Protein AF-G6AXI7-F1 (afdb_monomer_lite)

Foldseek 3Di:
DLPVFDPPLLSVLLVQLQVQLLVVQLVDPPRHNVLRDDCVLSSLCGCVHVVSDPVCSCVVPVLVSQLVSCPPPPCSVVVSVVSVCSNVVSSVVPDPPPDD

Sequence (100 aa):
MLSEKLDHDTCDKAIRVMNALNEEISKTRGLGSAYQIGPAYFLKLDKEHYNGDFTALWDMHIEILLKEYLRGYSNADAKVEEFKNIYFDSLNGKTIDIVD

Secondary structure (DSSP, 8-state):
-HHHHS-HHHHHHHHHHHHHHHHHHHHSTTT-GGGPPPTTTGGGGSTTTTTT-HHHHIIIIIHHHHHHHTTT-TTHHHHHHHHHHHHHHGGGT-------

Structure (mmCIF, N/CA/C/O backbone):
d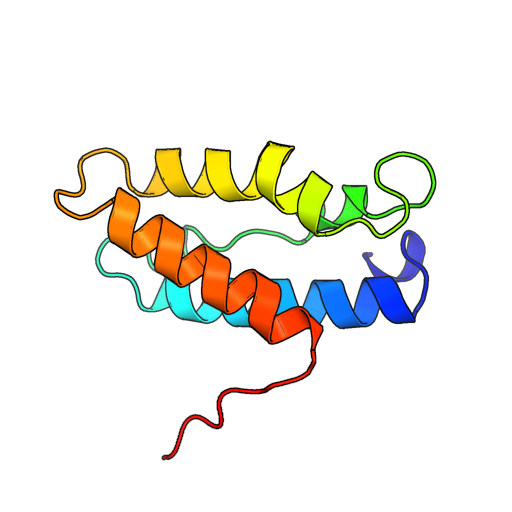ata_AF-G6AXI7-F1
#
_entry.id   AF-G6AXI7-F1
#
loop_
_atom_site.group_PDB
_atom_site.id
_atom_site.type_symbol
_atom_site.label_atom_id
_atom_site.label_alt_id
_atom_site.label_comp_id
_atom_site.label_asym_id
_atom_site.label_entity_id
_atom_site.label_seq_id
_atom_site.pdbx_PDB_ins_code
_atom_site.Cartn_x
_atom_site.Cartn_y
_atom_site.Cartn_z
_atom_site.occupancy
_atom_site.B_iso_or_equiv
_atom_site.auth_seq_id
_atom_site.auth_comp_id
_atom_site.auth_asym_id
_atom_site.auth_atom_id
_atom_site.pdbx_PDB_model_num
ATOM 1 N N . MET A 1 1 ? -4.539 11.972 14.215 1.00 78.94 1 MET A N 1
ATOM 2 C CA . MET A 1 1 ? -3.634 10.806 14.040 1.00 78.94 1 MET A CA 1
ATOM 3 C C . MET A 1 1 ? -4.454 9.588 13.613 1.00 78.94 1 MET A C 1
ATOM 5 O O . MET A 1 1 ? -5.664 9.624 13.789 1.00 78.94 1 MET A O 1
ATOM 9 N N . LEU A 1 2 ? -3.854 8.537 13.031 1.00 84.50 2 LEU A N 1
ATOM 10 C CA . LEU A 1 2 ? -4.605 7.331 12.608 1.00 84.50 2 LEU A CA 1
ATOM 11 C C . LEU A 1 2 ? -5.434 6.740 13.763 1.00 84.50 2 LEU A C 1
ATOM 13 O O . LEU A 1 2 ? -6.621 6.478 13.595 1.00 84.50 2 LEU A O 1
ATOM 17 N N . SER A 1 3 ? -4.832 6.666 14.950 1.00 86.19 3 SER A N 1
ATOM 18 C CA . SER A 1 3 ? -5.438 6.172 16.192 1.00 86.19 3 SER A CA 1
ATOM 19 C C . SER A 1 3 ? -6.638 6.977 16.706 1.00 86.19 3 SER A C 1
ATOM 21 O O . SER A 1 3 ? -7.356 6.499 17.574 1.00 86.19 3 SER A O 1
ATOM 23 N N . GLU A 1 4 ? -6.865 8.193 16.204 1.00 90.06 4 GLU A N 1
ATOM 24 C CA . GLU A 1 4 ? -8.032 9.007 16.576 1.00 90.06 4 GLU A CA 1
ATOM 25 C C . GLU A 1 4 ? -9.243 8.731 15.676 1.00 90.06 4 GLU A C 1
ATOM 27 O O . GLU A 1 4 ? -10.371 9.016 16.066 1.00 90.06 4 GLU A O 1
ATOM 32 N N . LYS A 1 5 ? -9.013 8.222 14.457 1.00 91.12 5 LYS A N 1
ATOM 33 C CA . LYS A 1 5 ? -10.058 8.016 13.440 1.00 91.12 5 LYS A CA 1
ATOM 34 C C . LYS A 1 5 ? -10.422 6.554 13.215 1.00 91.12 5 LYS A C 1
ATOM 36 O O . LYS A 1 5 ? -11.539 6.268 12.794 1.00 91.12 5 LYS A O 1
ATOM 41 N N . LEU A 1 6 ? -9.477 5.651 13.440 1.00 96.25 6 LEU A N 1
ATOM 42 C CA . LEU A 1 6 ? -9.626 4.226 13.172 1.00 96.25 6 LEU A CA 1
ATOM 43 C C . LEU A 1 6 ? -9.781 3.472 14.491 1.00 96.25 6 LEU A C 1
ATOM 45 O O . LEU A 1 6 ? -9.203 3.862 15.506 1.00 96.25 6 LEU A O 1
ATOM 49 N N . ASP A 1 7 ? -10.542 2.377 14.481 1.00 95.75 7 ASP A N 1
ATOM 50 C CA . ASP A 1 7 ? -10.499 1.436 15.597 1.00 95.75 7 ASP A CA 1
ATOM 51 C C . ASP A 1 7 ? -9.107 0.788 15.699 1.00 95.75 7 ASP A C 1
ATOM 53 O O . ASP A 1 7 ? -8.307 0.833 14.761 1.00 95.75 7 ASP A O 1
ATOM 57 N N . HIS A 1 8 ? -8.815 0.194 16.854 1.00 94.44 8 HIS A N 1
ATOM 58 C CA . HIS A 1 8 ? -7.491 -0.341 17.160 1.00 94.44 8 HIS A CA 1
ATOM 59 C C . HIS A 1 8 ? -6.996 -1.365 16.123 1.00 94.44 8 HIS A C 1
ATOM 61 O O . HIS A 1 8 ? -5.851 -1.282 15.688 1.00 94.44 8 HIS A O 1
ATOM 67 N N . ASP A 1 9 ? -7.842 -2.308 15.695 1.00 94.44 9 ASP A N 1
ATOM 68 C CA . ASP A 1 9 ? -7.441 -3.361 14.751 1.00 94.44 9 ASP A CA 1
ATOM 69 C C . ASP A 1 9 ? -7.159 -2.780 13.358 1.00 94.44 9 ASP A C 1
ATOM 71 O O . ASP A 1 9 ? -6.108 -3.043 12.763 1.00 94.44 9 ASP A O 1
ATOM 75 N N . THR A 1 10 ? -8.050 -1.914 12.871 1.00 96.75 10 THR A N 1
ATOM 76 C CA . THR A 1 10 ? -7.863 -1.214 11.594 1.00 96.75 10 THR A CA 1
ATOM 77 C C . THR A 1 10 ? -6.622 -0.318 11.621 1.00 96.75 10 THR A C 1
ATOM 79 O O . THR A 1 10 ? -5.866 -0.283 10.648 1.00 96.75 10 THR A O 1
ATOM 82 N N . CYS A 1 11 ? -6.366 0.376 12.735 1.00 96.81 11 CYS A N 1
ATOM 83 C CA . CYS A 1 11 ? -5.188 1.223 12.908 1.00 96.81 11 CYS A CA 1
ATOM 84 C C . CYS A 1 11 ? -3.886 0.410 12.836 1.00 96.81 11 CYS A C 1
ATOM 86 O O . CYS A 1 11 ? -2.975 0.778 12.091 1.00 96.81 11 CYS A O 1
ATOM 88 N N . ASP A 1 12 ? -3.804 -0.715 13.548 1.00 96.19 12 ASP A N 1
ATOM 89 C CA . ASP A 1 12 ? -2.612 -1.572 13.552 1.00 96.19 12 ASP A CA 1
ATOM 90 C C . ASP A 1 12 ? -2.337 -2.186 12.175 1.00 96.19 12 ASP A C 1
ATOM 92 O O . ASP A 1 12 ? -1.188 -2.268 11.727 1.00 96.19 12 ASP A O 1
ATOM 96 N N . LYS A 1 13 ? -3.390 -2.620 11.474 1.00 97.19 13 LYS A N 1
ATOM 97 C CA . LYS A 1 13 ? -3.284 -3.098 10.088 1.00 97.19 13 LYS A CA 1
ATOM 98 C C . LYS A 1 13 ? -2.816 -1.984 9.156 1.00 97.19 13 LYS A C 1
ATOM 100 O O . LYS A 1 13 ? -1.886 -2.204 8.386 1.00 97.19 13 LYS A O 1
ATOM 105 N N . ALA A 1 14 ? -3.382 -0.783 9.271 1.00 97.69 14 ALA A N 1
ATOM 106 C CA . ALA A 1 14 ? -3.007 0.359 8.442 1.00 97.69 14 ALA A CA 1
ATOM 107 C C . ALA A 1 14 ? -1.529 0.729 8.609 1.00 97.69 14 ALA A C 1
ATOM 109 O O . ALA A 1 14 ? -0.841 0.943 7.614 1.00 97.69 14 ALA A O 1
ATOM 110 N N . ILE A 1 15 ? -1.021 0.746 9.846 1.00 97.06 15 ILE A N 1
ATOM 111 C CA . ILE A 1 15 ? 0.393 1.025 10.123 1.00 97.06 15 ILE A CA 1
ATOM 112 C C . ILE A 1 15 ? 1.294 -0.051 9.504 1.00 97.06 15 ILE A C 1
ATOM 114 O O . ILE A 1 15 ? 2.259 0.292 8.822 1.00 97.06 15 ILE A O 1
ATOM 118 N N . ARG A 1 16 ? 0.976 -1.341 9.691 1.00 97.38 16 ARG A N 1
ATOM 119 C CA . ARG A 1 16 ? 1.756 -2.445 9.101 1.00 97.38 16 ARG A CA 1
ATOM 120 C C . ARG A 1 16 ? 1.803 -2.370 7.580 1.00 97.38 16 ARG A C 1
ATOM 122 O O . ARG A 1 16 ? 2.889 -2.377 7.010 1.00 97.38 16 ARG A O 1
ATOM 129 N N . VAL A 1 17 ? 0.641 -2.250 6.944 1.00 98.12 17 VAL A N 1
ATOM 130 C CA . VAL A 1 17 ? 0.511 -2.174 5.485 1.00 98.12 17 VAL A CA 1
ATOM 131 C C . VAL A 1 17 ? 1.256 -0.962 4.928 1.00 98.12 17 VAL A C 1
ATOM 133 O O . VAL A 1 17 ? 2.017 -1.094 3.973 1.00 98.12 17 VAL A O 1
ATOM 136 N N . MET A 1 18 ? 1.081 0.215 5.540 1.00 98.00 18 MET A N 1
ATOM 137 C CA . MET A 1 18 ? 1.766 1.438 5.120 1.00 98.00 18 MET A CA 1
ATOM 138 C C . MET A 1 18 ? 3.286 1.286 5.207 1.00 98.00 18 MET A C 1
ATOM 140 O O . MET A 1 18 ? 3.985 1.669 4.273 1.00 98.00 18 MET A O 1
ATOM 144 N N . ASN A 1 19 ? 3.800 0.721 6.302 1.00 97.81 19 ASN A N 1
ATOM 145 C CA . ASN A 1 19 ? 5.237 0.544 6.493 1.00 97.81 19 ASN A CA 1
ATOM 146 C C . ASN A 1 19 ? 5.828 -0.449 5.485 1.00 97.81 19 ASN A C 1
ATOM 148 O O . ASN A 1 19 ? 6.813 -0.112 4.835 1.00 97.81 19 ASN A O 1
ATOM 152 N N . ALA A 1 20 ? 5.204 -1.618 5.310 1.00 98.19 20 ALA A N 1
ATOM 153 C CA . ALA A 1 20 ? 5.668 -2.635 4.366 1.00 98.19 20 ALA A CA 1
ATOM 154 C C . ALA A 1 20 ? 5.679 -2.112 2.921 1.00 98.19 20 ALA A C 1
ATOM 156 O O . ALA A 1 20 ? 6.659 -2.268 2.195 1.00 98.19 20 ALA A O 1
ATOM 157 N N . LEU A 1 21 ? 4.614 -1.414 2.517 1.00 98.06 21 LEU A N 1
ATOM 158 C CA . LEU A 1 21 ? 4.530 -0.836 1.180 1.00 98.06 21 LEU A CA 1
ATOM 159 C C . LEU A 1 21 ? 5.565 0.286 0.975 1.00 98.06 21 LEU A C 1
ATOM 161 O O . LEU A 1 21 ? 6.232 0.335 -0.058 1.00 98.06 21 LEU A O 1
ATOM 165 N N . ASN A 1 22 ? 5.746 1.166 1.965 1.00 98.44 22 ASN A N 1
ATOM 166 C CA . ASN A 1 22 ? 6.729 2.251 1.898 1.00 98.44 22 ASN A CA 1
ATOM 167 C C . ASN A 1 22 ? 8.176 1.761 1.908 1.00 98.44 22 ASN A C 1
ATOM 169 O O . ASN A 1 22 ? 9.044 2.425 1.334 1.00 98.44 22 ASN A O 1
ATOM 173 N N . GLU A 1 23 ? 8.446 0.626 2.546 1.00 98.06 23 GLU A N 1
ATOM 174 C CA . GLU A 1 23 ? 9.746 -0.027 2.482 1.00 98.06 23 GLU A CA 1
ATOM 175 C C . GLU A 1 23 ? 10.075 -0.447 1.043 1.00 98.06 23 GLU A C 1
ATOM 177 O O . GLU A 1 23 ? 11.136 -0.078 0.532 1.00 98.06 23 GLU A O 1
ATOM 182 N N . GLU A 1 24 ? 9.150 -1.119 0.351 1.00 97.81 24 GLU A N 1
ATOM 183 C CA . GLU A 1 24 ? 9.376 -1.552 -1.034 1.00 97.81 24 GLU A CA 1
ATOM 184 C C . GLU A 1 24 ? 9.435 -0.372 -2.018 1.00 97.81 24 GLU A C 1
ATOM 186 O O . GLU A 1 24 ? 10.310 -0.312 -2.886 1.00 97.81 24 GLU A O 1
ATOM 191 N N . ILE A 1 25 ? 8.581 0.645 -1.843 1.00 97.94 25 ILE A N 1
ATOM 192 C CA . ILE A 1 25 ? 8.654 1.889 -2.631 1.00 97.94 25 ILE A CA 1
ATOM 193 C C . ILE A 1 25 ? 10.032 2.550 -2.479 1.00 97.94 25 ILE A C 1
ATOM 195 O O . ILE A 1 25 ? 10.613 3.021 -3.459 1.00 97.94 25 ILE A O 1
ATOM 199 N N . SER A 1 26 ? 10.588 2.555 -1.264 1.00 97.56 26 SER A N 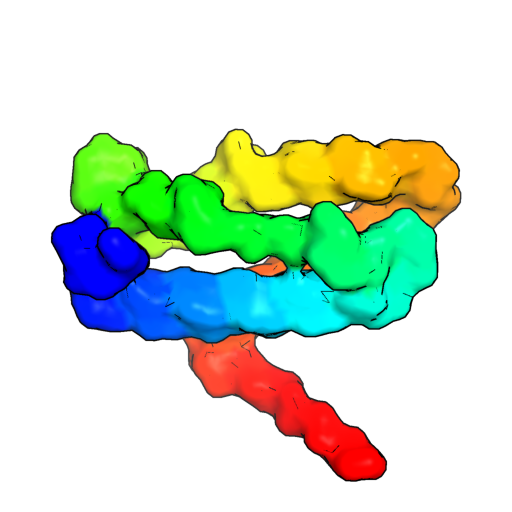1
ATOM 200 C CA . SER A 1 26 ? 11.897 3.163 -1.000 1.00 97.56 26 SER A CA 1
ATOM 201 C C . SER A 1 26 ? 13.047 2.397 -1.663 1.00 97.56 26 SER A C 1
ATOM 203 O O . SER A 1 26 ? 14.043 3.015 -2.043 1.00 97.56 26 SER A O 1
ATOM 205 N N . LYS A 1 27 ? 12.910 1.074 -1.829 1.00 96.56 27 LYS A N 1
ATOM 206 C CA . LYS A 1 27 ? 13.877 0.204 -2.524 1.00 96.56 27 LYS A CA 1
ATOM 207 C C . LYS A 1 27 ? 13.712 0.229 -4.048 1.00 96.56 27 LYS A C 1
ATOM 209 O O . LYS A 1 27 ? 14.659 -0.071 -4.778 1.00 96.56 27 LYS A O 1
ATOM 214 N N . THR A 1 28 ? 12.542 0.629 -4.545 1.00 95.75 28 THR A N 1
ATOM 215 C CA . THR A 1 28 ? 12.253 0.700 -5.980 1.00 95.75 28 THR A CA 1
ATOM 216 C C . THR A 1 28 ? 13.083 1.793 -6.656 1.00 95.75 28 THR A C 1
ATOM 218 O O . THR A 1 28 ? 12.925 2.993 -6.403 1.00 95.75 28 THR A O 1
ATOM 221 N N . ARG A 1 29 ? 13.972 1.381 -7.570 1.00 94.00 29 ARG A N 1
ATOM 222 C CA . ARG A 1 29 ? 14.833 2.289 -8.343 1.00 94.00 29 ARG A CA 1
ATOM 223 C C . ARG A 1 29 ? 13.991 3.328 -9.084 1.00 94.00 29 ARG A C 1
ATOM 225 O O . ARG A 1 29 ? 13.259 2.965 -9.991 1.00 94.00 29 ARG A O 1
ATOM 232 N N . GLY A 1 30 ? 14.206 4.606 -8.767 1.00 93.38 30 GLY A N 1
ATOM 233 C CA . GLY A 1 30 ? 13.556 5.748 -9.420 1.00 93.38 30 GLY A CA 1
ATOM 234 C C . GLY A 1 30 ? 12.385 6.353 -8.638 1.00 93.38 30 GLY A C 1
ATOM 235 O O . GLY A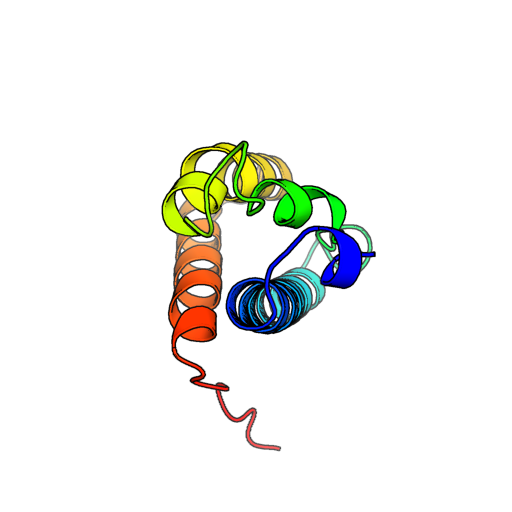 1 30 ? 11.991 7.469 -8.961 1.00 93.38 30 GLY A O 1
ATOM 236 N N . LEU A 1 31 ? 11.888 5.677 -7.595 1.00 94.50 31 LEU A N 1
ATOM 237 C CA . LEU A 1 31 ? 10.952 6.247 -6.624 1.00 94.50 31 LEU A CA 1
ATOM 238 C C . LEU A 1 31 ? 11.725 6.742 -5.391 1.00 94.50 31 LEU A C 1
ATOM 240 O O . LEU A 1 31 ? 11.982 7.938 -5.247 1.00 94.50 31 LEU A O 1
ATOM 244 N N . GLY A 1 32 ? 12.188 5.826 -4.536 1.00 94.25 32 GLY A N 1
ATOM 245 C CA . GLY A 1 32 ? 12.862 6.183 -3.287 1.00 94.25 32 GLY A CA 1
ATOM 246 C C . GLY A 1 32 ? 11.916 6.817 -2.256 1.00 94.25 32 GLY A C 1
ATOM 247 O O . GLY A 1 32 ? 10.696 6.835 -2.420 1.00 94.25 32 GLY A O 1
ATOM 248 N N . SER A 1 33 ? 12.476 7.366 -1.174 1.00 93.62 33 SER A N 1
ATOM 249 C CA . SER A 1 33 ? 11.696 7.853 -0.021 1.00 93.62 33 SER A CA 1
ATOM 250 C C . SER A 1 33 ? 10.740 9.013 -0.331 1.00 93.62 33 SER A C 1
ATOM 252 O O . SER A 1 33 ? 9.754 9.200 0.376 1.00 93.62 33 SER A O 1
ATOM 254 N N . ALA A 1 34 ? 10.981 9.772 -1.403 1.00 95.19 34 ALA A N 1
ATOM 255 C CA . ALA A 1 34 ? 10.127 10.892 -1.807 1.00 95.19 34 ALA A CA 1
ATOM 256 C C . ALA A 1 34 ? 8.716 10.464 -2.259 1.00 95.19 34 ALA A C 1
ATOM 258 O O . ALA A 1 34 ? 7.817 11.300 -2.304 1.00 95.19 34 ALA A O 1
ATOM 259 N N . TYR A 1 35 ? 8.521 9.180 -2.577 1.00 97.38 35 TYR A N 1
ATOM 260 C CA . TYR A 1 35 ? 7.251 8.616 -3.046 1.00 97.38 35 TYR A CA 1
ATOM 261 C C . TYR A 1 35 ? 6.538 7.779 -1.978 1.00 97.38 35 TYR A C 1
ATOM 263 O O . TYR A 1 35 ? 5.581 7.072 -2.283 1.00 97.38 35 TYR A O 1
ATOM 271 N N . GLN A 1 36 ? 6.985 7.837 -0.721 1.00 97.88 36 GLN A N 1
ATOM 272 C CA . GLN A 1 36 ? 6.290 7.153 0.365 1.00 97.88 36 GLN A CA 1
ATOM 273 C C . GLN A 1 36 ? 4.845 7.653 0.499 1.00 97.88 36 GLN A C 1
ATOM 275 O O . GLN A 1 36 ? 4.552 8.851 0.496 1.00 97.88 36 GLN A O 1
ATOM 280 N N . ILE A 1 37 ? 3.932 6.704 0.651 1.00 97.38 37 ILE A N 1
ATOM 281 C CA . ILE A 1 37 ? 2.511 6.933 0.851 1.00 97.38 37 ILE A CA 1
ATOM 282 C C . ILE A 1 37 ? 2.296 7.356 2.301 1.00 97.38 37 ILE A C 1
ATOM 284 O O . ILE A 1 37 ? 2.605 6.628 3.246 1.00 97.38 37 ILE A O 1
ATOM 288 N N . GLY A 1 38 ? 1.748 8.556 2.472 1.00 95.94 38 GLY A N 1
ATOM 289 C CA . GLY A 1 38 ? 1.449 9.103 3.788 1.00 95.94 38 GLY A CA 1
ATOM 290 C C . GLY A 1 38 ? 0.192 8.500 4.434 1.00 95.94 38 GLY A C 1
ATOM 291 O O . GLY A 1 38 ? -0.713 8.019 3.741 1.00 95.94 38 GLY A O 1
ATOM 292 N N . PRO A 1 39 ? 0.049 8.641 5.764 1.00 96.00 39 PRO A N 1
ATOM 293 C CA . PRO A 1 39 ? -1.075 8.086 6.525 1.00 96.00 39 PRO A CA 1
ATOM 294 C C . PRO A 1 39 ? -2.441 8.668 6.130 1.00 96.00 39 PRO A C 1
ATOM 296 O O . PRO A 1 39 ? -3.474 8.073 6.421 1.00 96.00 39 PRO A O 1
ATOM 299 N N . ALA A 1 40 ? -2.476 9.813 5.442 1.00 96.06 40 ALA A N 1
ATOM 300 C CA . ALA A 1 40 ? -3.714 10.448 4.992 1.00 96.06 40 ALA A CA 1
ATOM 301 C C . ALA A 1 40 ? -4.551 9.564 4.045 1.00 96.06 40 ALA A C 1
ATOM 303 O O . ALA A 1 40 ? -5.777 9.679 4.034 1.00 96.06 40 ALA A O 1
ATOM 304 N N . TYR A 1 41 ? -3.922 8.662 3.281 1.00 96.62 41 TYR A N 1
ATOM 305 C CA . TYR A 1 41 ? -4.650 7.693 2.456 1.00 96.62 41 TYR A CA 1
ATOM 306 C C . TYR A 1 41 ? -5.434 6.694 3.313 1.00 96.62 41 TYR A C 1
ATOM 308 O O . TYR A 1 41 ? -6.600 6.428 3.028 1.00 96.62 41 TYR A O 1
ATOM 316 N N . PHE A 1 42 ? -4.829 6.227 4.405 1.00 97.94 42 PHE A N 1
ATOM 317 C CA . PHE A 1 42 ? -5.389 5.217 5.301 1.00 97.94 42 PHE A CA 1
ATOM 318 C C . PHE A 1 42 ? -6.480 5.759 6.233 1.00 97.94 42 PHE A C 1
ATOM 320 O O . PHE A 1 42 ? -7.272 4.980 6.749 1.00 97.94 42 PHE A O 1
ATOM 327 N N . LEU A 1 43 ? -6.599 7.084 6.407 1.00 97.19 43 LEU A N 1
ATOM 328 C CA . LEU A 1 43 ? -7.702 7.675 7.183 1.00 97.19 43 LEU A CA 1
ATOM 329 C C . LEU A 1 43 ? -9.085 7.351 6.598 1.00 97.19 43 LEU A C 1
ATOM 331 O O . LEU A 1 43 ? -10.059 7.382 7.337 1.00 97.19 43 LEU A O 1
ATOM 335 N N . LYS A 1 44 ? -9.173 7.000 5.307 1.00 96.25 44 LYS A N 1
ATOM 336 C CA . LYS A 1 44 ? -10.425 6.573 4.661 1.00 96.25 44 LYS A CA 1
ATOM 337 C C . LYS A 1 44 ? -10.905 5.187 5.103 1.00 96.25 44 LYS A C 1
ATOM 339 O O . LYS A 1 44 ? -11.990 4.775 4.723 1.00 96.25 44 LYS A O 1
ATOM 344 N N . LEU A 1 45 ? -10.122 4.456 5.894 1.00 98.06 45 LEU A N 1
ATOM 345 C CA . LEU A 1 45 ? -10.571 3.202 6.504 1.00 98.06 45 LEU A CA 1
ATOM 346 C C . LEU A 1 45 ? -11.534 3.427 7.677 1.00 98.06 45 LEU A C 1
ATOM 348 O O . LEU A 1 45 ? -11.981 2.455 8.281 1.00 98.06 45 LEU A O 1
ATOM 352 N N . ASP A 1 46 ? -11.849 4.681 8.015 1.00 96.62 46 ASP A N 1
ATOM 353 C CA . ASP A 1 46 ? -12.838 4.987 9.041 1.00 96.62 46 ASP A CA 1
ATOM 354 C C . ASP A 1 46 ? -14.224 4.405 8.704 1.00 96.62 46 ASP A C 1
ATOM 356 O O . ASP A 1 46 ? -14.513 3.990 7.577 1.00 96.62 46 ASP A O 1
ATOM 360 N N . LYS A 1 47 ? -15.099 4.372 9.713 1.00 93.31 47 LYS A N 1
ATOM 361 C CA . LYS A 1 47 ? -16.439 3.777 9.611 1.00 93.31 47 LYS A CA 1
ATOM 362 C C . LYS A 1 47 ? -17.356 4.453 8.592 1.00 93.31 47 LYS A C 1
ATOM 364 O O . LYS A 1 47 ? -18.311 3.822 8.154 1.00 93.31 47 LYS A O 1
ATOM 369 N N . GLU A 1 48 ? -17.106 5.714 8.253 1.00 95.00 48 GLU A N 1
ATOM 370 C CA . GLU A 1 48 ? -17.975 6.502 7.374 1.00 95.00 48 GLU A CA 1
ATOM 371 C C . GLU A 1 48 ? -17.633 6.308 5.892 1.00 95.00 48 GLU A C 1
ATOM 373 O O . GLU A 1 48 ? -18.496 6.513 5.041 1.00 95.00 48 GLU A O 1
ATOM 378 N N . HIS A 1 49 ? -16.401 5.895 5.583 1.00 95.19 49 HIS A N 1
ATOM 379 C CA . HIS A 1 49 ? -15.920 5.746 4.210 1.00 95.19 49 HIS A CA 1
ATOM 380 C C . HIS A 1 49 ? -15.817 4.277 3.784 1.00 95.19 49 HIS A C 1
ATOM 382 O O . HIS A 1 49 ? -16.619 3.822 2.970 1.00 95.19 49 HIS A O 1
ATOM 388 N N . TYR A 1 50 ? -14.841 3.532 4.315 1.00 97.44 50 TYR A N 1
ATOM 389 C CA . TYR A 1 50 ? -14.607 2.133 3.928 1.00 97.44 50 TYR A CA 1
ATOM 390 C C . TYR A 1 50 ? -14.847 1.129 5.050 1.00 97.44 50 TYR A C 1
ATOM 392 O O . TYR A 1 50 ? -14.835 -0.068 4.792 1.00 97.44 50 TYR A O 1
ATOM 400 N N . ASN A 1 51 ? -15.093 1.578 6.282 1.00 96.56 51 ASN A N 1
ATOM 401 C CA . ASN A 1 51 ? -15.390 0.717 7.426 1.00 96.56 51 ASN A CA 1
ATOM 402 C C . ASN A 1 51 ? -14.388 -0.445 7.576 1.00 96.56 51 ASN A C 1
ATOM 404 O O . ASN A 1 51 ? -14.768 -1.609 7.701 1.00 96.56 51 ASN A O 1
ATOM 408 N N . GLY A 1 52 ? -13.096 -0.112 7.514 1.00 96.81 52 GLY A N 1
ATOM 409 C CA . GLY A 1 52 ? -12.000 -1.077 7.590 1.00 96.81 52 GLY A CA 1
ATOM 410 C C . GLY A 1 52 ? -11.768 -1.915 6.325 1.00 96.81 52 GLY A C 1
ATOM 411 O O . GLY A 1 52 ? -10.967 -2.845 6.373 1.00 96.81 52 GLY A O 1
ATOM 412 N N . ASP A 1 53 ? -12.418 -1.619 5.195 1.00 98.12 53 ASP A N 1
ATOM 413 C CA . ASP A 1 53 ? -12.210 -2.347 3.938 1.00 98.12 53 ASP A CA 1
ATOM 414 C C . ASP A 1 53 ? -10.927 -1.900 3.214 1.00 98.12 53 ASP A C 1
ATOM 416 O O . ASP A 1 53 ? -10.876 -0.899 2.492 1.00 98.12 53 ASP A O 1
ATOM 420 N N . PHE A 1 54 ? -9.867 -2.686 3.402 1.00 98.25 54 PHE A N 1
ATOM 421 C CA . PHE A 1 54 ? -8.582 -2.498 2.728 1.00 98.25 54 PHE A CA 1
ATOM 422 C C . PHE A 1 54 ? -8.634 -2.817 1.228 1.00 98.25 54 PHE A C 1
ATOM 424 O O . PHE A 1 54 ? -7.841 -2.266 0.468 1.00 98.25 54 PHE A O 1
ATOM 431 N N . THR A 1 55 ? -9.573 -3.648 0.773 1.00 98.44 55 THR A N 1
ATOM 432 C CA . THR A 1 55 ? -9.742 -3.923 -0.662 1.00 98.44 55 THR A CA 1
ATOM 433 C C . THR A 1 55 ? -10.278 -2.682 -1.361 1.00 98.44 55 THR A C 1
ATOM 435 O O . THR A 1 55 ? -9.698 -2.232 -2.347 1.00 98.44 55 THR A O 1
ATOM 438 N N . ALA A 1 56 ? -11.304 -2.050 -0.784 1.00 98.38 56 ALA A N 1
ATOM 439 C CA . ALA A 1 56 ? -11.843 -0.794 -1.299 1.00 98.38 56 ALA A CA 1
ATOM 440 C C . ALA A 1 56 ? -10.791 0.329 -1.304 1.00 98.38 56 ALA A C 1
ATOM 442 O O . ALA A 1 56 ? -10.684 1.072 -2.282 1.00 98.38 56 ALA A O 1
ATOM 443 N N . LEU A 1 57 ? -9.971 0.439 -0.250 1.00 98.56 57 LEU A N 1
ATOM 444 C CA . LEU A 1 57 ? -8.863 1.398 -0.219 1.00 98.56 57 LEU A CA 1
ATOM 445 C C . LEU A 1 57 ? -7.832 1.125 -1.331 1.00 98.56 57 LEU A C 1
ATOM 447 O O . LEU A 1 57 ? -7.351 2.073 -1.962 1.00 98.56 57 LEU A O 1
ATOM 451 N N . TRP A 1 58 ? -7.484 -0.142 -1.568 1.00 98.69 58 TRP A N 1
ATOM 452 C CA . TRP A 1 58 ? -6.561 -0.528 -2.632 1.00 98.69 58 TRP A CA 1
ATOM 453 C C . TRP A 1 58 ? -7.101 -0.138 -4.013 1.00 98.69 58 TRP A C 1
ATOM 455 O O . TRP A 1 58 ? -6.474 0.675 -4.700 1.00 98.69 58 TRP A O 1
ATOM 465 N N . ASP A 1 59 ? -8.281 -0.649 -4.369 1.00 98.38 59 ASP A N 1
ATOM 466 C CA . ASP A 1 59 ? -8.875 -0.514 -5.704 1.00 98.38 59 ASP A CA 1
ATOM 467 C C . ASP A 1 59 ? -9.150 0.955 -6.068 1.00 98.38 59 ASP A C 1
ATOM 469 O O . ASP A 1 59 ? -8.947 1.380 -7.207 1.00 98.38 59 ASP A O 1
ATOM 473 N N . MET A 1 60 ? -9.591 1.756 -5.092 1.00 98.19 60 MET A N 1
ATOM 474 C CA . MET A 1 60 ? -10.042 3.131 -5.332 1.00 98.19 60 MET A CA 1
ATOM 475 C C . MET A 1 60 ? -8.934 4.179 -5.209 1.00 98.19 60 MET A C 1
ATOM 477 O O . MET A 1 60 ? -9.114 5.311 -5.668 1.00 98.19 60 MET A O 1
ATOM 481 N N . HIS A 1 61 ? -7.808 3.854 -4.565 1.00 97.94 61 HIS A N 1
ATOM 482 C CA . HIS A 1 61 ? -6.773 4.845 -4.267 1.00 97.94 61 HIS A CA 1
ATOM 483 C C . HIS A 1 61 ? -5.348 4.340 -4.447 1.00 97.94 61 HIS A C 1
ATOM 485 O O . HIS A 1 61 ? -4.592 4.953 -5.203 1.00 97.94 61 HIS A O 1
ATOM 491 N N . ILE A 1 62 ? -4.955 3.283 -3.736 1.00 98.50 62 ILE A N 1
ATOM 492 C CA . ILE A 1 62 ? -3.540 2.893 -3.670 1.00 98.50 62 ILE A CA 1
ATOM 493 C C . ILE A 1 62 ? -3.054 2.386 -5.029 1.00 98.50 62 ILE A C 1
ATOM 495 O O . ILE A 1 62 ? -2.005 2.826 -5.495 1.00 98.50 62 ILE A O 1
ATOM 499 N N . GLU A 1 63 ? -3.836 1.548 -5.712 1.00 98.50 63 GLU A N 1
ATOM 500 C CA . GLU A 1 63 ? -3.453 1.018 -7.024 1.00 98.50 63 GLU A CA 1
ATOM 501 C C . GLU A 1 63 ? -3.305 2.131 -8.068 1.00 98.50 63 GLU A C 1
ATOM 503 O O . GLU A 1 63 ? -2.334 2.162 -8.826 1.00 98.50 63 GLU 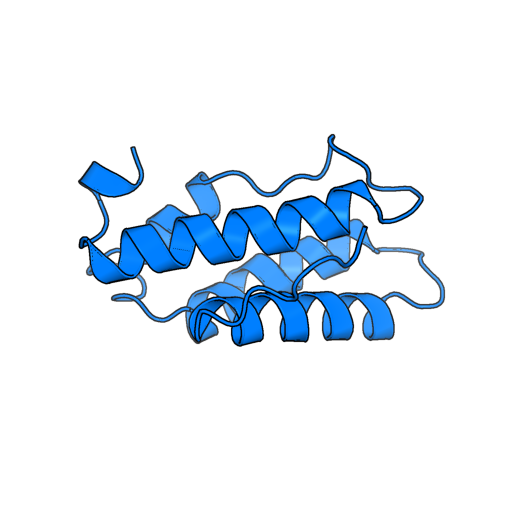A O 1
ATOM 508 N N . ILE A 1 64 ? -4.250 3.076 -8.083 1.00 98.19 64 ILE A N 1
ATOM 509 C CA . ILE A 1 64 ? -4.249 4.201 -9.026 1.00 98.19 64 ILE A CA 1
ATOM 510 C C . ILE A 1 64 ? -3.010 5.074 -8.801 1.00 98.19 64 ILE A C 1
ATOM 512 O O . ILE A 1 64 ?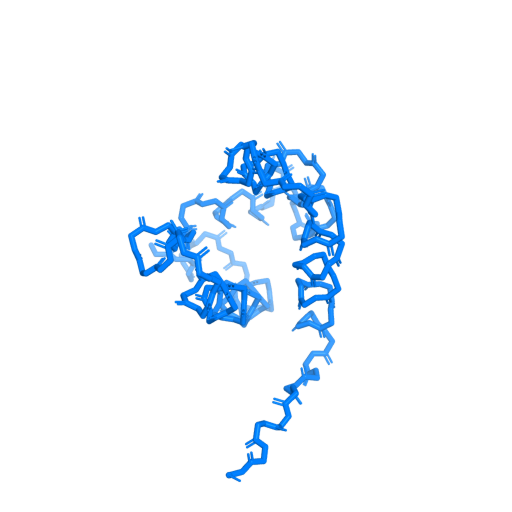 -2.325 5.430 -9.758 1.00 98.19 64 ILE A O 1
ATOM 516 N N . LEU A 1 65 ? -2.682 5.374 -7.541 1.00 98.31 65 LEU A N 1
ATOM 517 C CA . LEU A 1 65 ? -1.496 6.155 -7.195 1.00 98.31 65 LEU A CA 1
ATOM 518 C C . LEU A 1 65 ? -0.205 5.469 -7.661 1.00 98.31 65 LEU A C 1
ATOM 520 O O . LEU A 1 65 ? 0.650 6.109 -8.271 1.00 98.31 65 LEU A O 1
ATOM 524 N N . LEU A 1 66 ? -0.074 4.166 -7.402 1.00 98.31 66 LEU A N 1
ATOM 525 C CA . LEU A 1 66 ? 1.111 3.393 -7.777 1.00 98.31 66 LEU A CA 1
ATOM 526 C C . LEU A 1 66 ? 1.269 3.271 -9.297 1.00 98.31 66 LEU A C 1
ATOM 528 O O . LEU A 1 66 ? 2.388 3.360 -9.802 1.00 98.31 66 LEU A O 1
ATOM 532 N N . LYS A 1 67 ? 0.163 3.137 -10.038 1.00 97.94 67 LYS A N 1
ATOM 533 C CA . LYS A 1 67 ? 0.171 3.177 -11.509 1.00 97.94 67 LYS A CA 1
ATOM 534 C C . LYS A 1 67 ? 0.707 4.506 -12.041 1.00 97.94 67 LYS A C 1
ATOM 536 O O . LYS A 1 67 ? 1.488 4.502 -12.991 1.00 97.94 67 LYS A O 1
ATOM 541 N N . GLU A 1 68 ? 0.360 5.627 -11.407 1.00 97.94 68 GLU A N 1
ATOM 542 C CA . GLU A 1 68 ? 0.916 6.932 -11.782 1.00 97.94 68 GLU A CA 1
ATOM 543 C C . GLU A 1 68 ? 2.396 7.072 -11.398 1.00 97.94 68 GLU A C 1
ATOM 545 O O . GLU A 1 68 ? 3.177 7.605 -12.185 1.00 97.94 68 GLU A O 1
ATOM 550 N N . TYR A 1 69 ? 2.822 6.550 -10.242 1.00 97.38 69 TYR A N 1
ATOM 551 C CA . TYR A 1 69 ? 4.240 6.541 -9.849 1.00 97.38 69 TYR A CA 1
ATOM 552 C C . TYR A 1 69 ? 5.112 5.752 -10.829 1.00 97.38 69 TYR A C 1
ATOM 554 O O . TYR A 1 69 ? 6.222 6.168 -11.159 1.00 97.38 69 TYR A O 1
ATOM 562 N N . LEU A 1 70 ? 4.598 4.627 -11.321 1.00 97.50 70 LEU A N 1
ATOM 563 C CA . LEU A 1 70 ? 5.295 3.729 -12.241 1.00 97.50 70 LEU A CA 1
ATOM 564 C C . LEU A 1 70 ? 5.082 4.093 -13.715 1.00 97.50 70 LEU A C 1
ATOM 566 O O . LEU A 1 70 ? 5.469 3.337 -14.611 1.00 97.50 70 LEU A O 1
ATOM 570 N N . ARG A 1 71 ? 4.480 5.248 -14.007 1.00 96.44 71 ARG A N 1
ATOM 571 C CA . ARG A 1 71 ? 4.235 5.676 -15.381 1.00 96.44 71 ARG A CA 1
ATOM 572 C C . ARG A 1 71 ? 5.550 5.755 -16.162 1.00 96.44 71 ARG A C 1
ATOM 574 O O . ARG A 1 71 ? 6.481 6.460 -15.787 1.00 96.44 71 ARG A O 1
ATOM 581 N N . GLY A 1 72 ? 5.613 5.037 -17.283 1.00 94.62 72 GLY A N 1
ATOM 582 C CA . GLY A 1 72 ? 6.808 4.960 -18.131 1.00 94.62 72 GLY A CA 1
ATOM 583 C C . GLY A 1 72 ? 7.799 3.854 -17.754 1.00 94.62 72 GLY A C 1
ATOM 584 O O . GLY A 1 72 ? 8.781 3.668 -18.472 1.00 94.62 72 GLY A O 1
ATOM 585 N N . TYR A 1 73 ? 7.544 3.084 -16.691 1.00 96.75 73 TYR A N 1
ATOM 586 C CA . TYR A 1 73 ? 8.297 1.863 -16.411 1.00 96.75 73 TYR A CA 1
ATOM 587 C C . TYR A 1 73 ? 7.878 0.771 -17.395 1.00 96.75 73 TYR A C 1
ATOM 589 O O . TYR A 1 73 ? 6.691 0.527 -17.607 1.00 96.75 73 TYR A O 1
ATOM 597 N N . SER A 1 74 ? 8.852 0.066 -17.971 1.00 95.31 74 SER A N 1
ATOM 598 C CA . SER A 1 74 ? 8.588 -1.052 -18.888 1.00 95.31 74 SER A CA 1
ATOM 599 C C . SER A 1 74 ? 7.945 -2.261 -18.201 1.00 95.31 74 SER A C 1
ATOM 601 O O . SER A 1 74 ? 7.326 -3.082 -18.867 1.00 95.31 74 SER A O 1
ATOM 603 N N . ASN A 1 75 ? 8.082 -2.370 -16.878 1.00 94.81 75 ASN A N 1
ATOM 604 C CA . ASN A 1 75 ? 7.545 -3.443 -16.044 1.00 94.81 75 ASN A CA 1
ATOM 605 C C . ASN A 1 75 ? 6.508 -2.941 -15.021 1.00 94.81 75 ASN A C 1
ATOM 607 O O . ASN A 1 75 ? 6.361 -3.556 -13.963 1.00 94.81 75 ASN A O 1
ATOM 611 N N . ALA A 1 76 ? 5.820 -1.831 -15.315 1.00 96.25 76 ALA A N 1
ATOM 612 C CA . ALA A 1 76 ? 4.886 -1.185 -14.391 1.00 96.25 76 ALA A CA 1
ATOM 613 C C . ALA A 1 76 ? 3.847 -2.164 -13.816 1.00 96.25 76 ALA A C 1
ATOM 615 O O . ALA A 1 76 ? 3.750 -2.285 -12.599 1.00 96.25 76 ALA A O 1
ATOM 616 N N . ASP A 1 77 ? 3.150 -2.929 -14.663 1.00 96.56 77 ASP A N 1
ATOM 617 C CA . ASP A 1 77 ? 2.103 -3.864 -14.218 1.00 96.56 77 ASP A CA 1
ATOM 618 C C . ASP A 1 77 ? 2.639 -4.927 -13.247 1.00 96.56 77 ASP A C 1
ATOM 620 O O . ASP A 1 77 ? 2.029 -5.205 -12.218 1.00 96.56 77 ASP A O 1
ATOM 624 N N . ALA A 1 78 ? 3.830 -5.469 -13.519 1.00 97.50 78 ALA A N 1
ATOM 625 C CA . ALA A 1 78 ? 4.462 -6.457 -12.648 1.00 97.50 78 ALA A CA 1
ATOM 626 C C . ALA A 1 78 ? 4.884 -5.867 -11.290 1.00 97.50 78 ALA A C 1
ATOM 628 O O . ALA A 1 78 ? 4.890 -6.579 -10.289 1.00 97.50 78 ALA A O 1
ATOM 629 N N . LYS A 1 79 ? 5.252 -4.580 -11.236 1.00 97.44 79 LYS A N 1
ATOM 630 C CA . LYS A 1 79 ? 5.544 -3.893 -9.966 1.00 97.44 79 LYS A CA 1
ATOM 631 C C . LYS A 1 79 ? 4.282 -3.517 -9.203 1.00 97.44 79 LYS A C 1
ATOM 633 O O . LYS A 1 79 ? 4.264 -3.669 -7.988 1.00 97.44 79 LYS A O 1
ATOM 638 N N . VAL A 1 80 ? 3.216 -3.105 -9.889 1.00 98.25 80 VAL A N 1
ATOM 639 C CA . VAL A 1 80 ? 1.908 -2.901 -9.244 1.00 98.25 80 VAL A CA 1
ATOM 640 C C . VAL A 1 80 ? 1.424 -4.201 -8.598 1.00 98.25 80 VAL A C 1
ATOM 642 O O . VAL A 1 80 ? 0.971 -4.169 -7.458 1.00 98.25 80 VAL A O 1
ATOM 645 N N . GLU A 1 81 ? 1.581 -5.340 -9.274 1.00 98.44 81 GLU A N 1
ATOM 646 C CA . GLU A 1 81 ? 1.205 -6.648 -8.725 1.00 98.44 81 GLU A CA 1
ATOM 647 C C . GLU A 1 81 ? 2.054 -7.044 -7.503 1.00 98.44 81 GLU A C 1
ATOM 649 O O . GLU A 1 81 ? 1.530 -7.553 -6.516 1.00 98.44 81 GLU A O 1
ATOM 654 N N . GLU A 1 82 ? 3.361 -6.768 -7.506 1.00 98.12 82 GLU A N 1
ATOM 655 C CA . GLU A 1 82 ? 4.211 -6.983 -6.325 1.00 98.12 82 GLU A CA 1
ATOM 656 C C . GLU A 1 82 ? 3.777 -6.114 -5.139 1.00 98.12 82 GLU A C 1
ATOM 658 O O . GLU A 1 82 ? 3.604 -6.626 -4.032 1.00 98.12 82 GLU A O 1
ATOM 663 N N . PHE A 1 83 ? 3.528 -4.821 -5.369 1.00 98.50 83 PHE A N 1
ATOM 664 C CA . PHE A 1 83 ? 3.000 -3.928 -4.340 1.00 98.50 83 PHE A CA 1
ATOM 665 C C . PHE A 1 83 ? 1.645 -4.401 -3.807 1.00 98.50 83 PHE A C 1
ATOM 667 O O . PHE A 1 83 ? 1.397 -4.300 -2.605 1.00 98.50 83 PHE A O 1
ATOM 674 N N . LYS A 1 84 ? 0.789 -4.952 -4.677 1.00 98.50 84 LYS A N 1
ATOM 675 C CA . LYS A 1 84 ? -0.499 -5.539 -4.295 1.00 98.50 84 LYS A CA 1
ATOM 676 C C . LYS A 1 84 ? -0.309 -6.713 -3.347 1.00 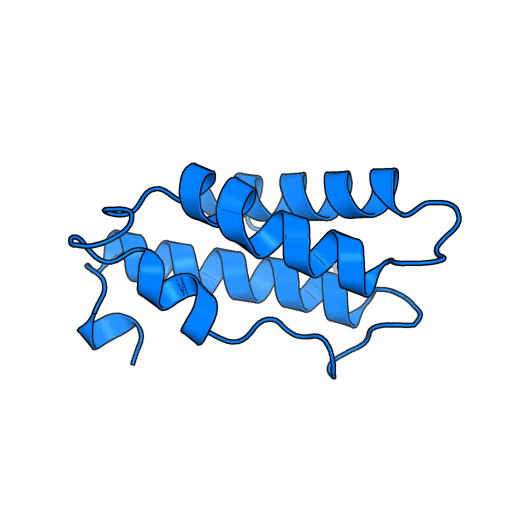98.50 84 LYS A C 1
ATOM 678 O O . LYS A 1 84 ? -0.929 -6.748 -2.286 1.00 98.50 84 LYS A O 1
ATOM 683 N N . ASN A 1 85 ? 0.585 -7.634 -3.692 1.00 98.12 85 ASN A N 1
ATOM 684 C CA . ASN A 1 85 ? 0.887 -8.786 -2.848 1.00 98.12 85 ASN A CA 1
ATOM 685 C C . ASN A 1 85 ? 1.406 -8.347 -1.475 1.00 98.12 85 ASN A C 1
ATOM 687 O O . ASN A 1 85 ? 0.858 -8.766 -0.462 1.00 98.12 85 ASN A O 1
ATOM 691 N N . ILE A 1 86 ? 2.361 -7.411 -1.424 1.00 98.06 86 ILE A N 1
ATOM 692 C CA . ILE A 1 86 ? 2.884 -6.862 -0.160 1.00 98.06 86 ILE A CA 1
ATOM 693 C C . ILE A 1 86 ? 1.768 -6.225 0.674 1.00 98.06 86 ILE A C 1
ATOM 695 O O . ILE A 1 86 ? 1.685 -6.457 1.883 1.00 98.06 86 ILE A O 1
ATOM 699 N N . TYR A 1 87 ? 0.895 -5.441 0.039 1.00 98.19 87 TYR A N 1
ATOM 700 C CA . TYR A 1 87 ? -0.226 -4.780 0.699 1.00 98.19 87 TYR A CA 1
ATOM 701 C C . TYR A 1 87 ? -1.163 -5.790 1.376 1.00 98.19 87 TYR A C 1
ATOM 703 O O . TYR A 1 87 ? -1.451 -5.654 2.567 1.00 98.19 87 TYR A O 1
ATOM 711 N N . PHE A 1 88 ? -1.609 -6.819 0.650 1.00 97.69 88 PHE A N 1
ATOM 712 C CA . PHE A 1 88 ? -2.556 -7.806 1.178 1.00 97.69 88 PHE A CA 1
ATOM 713 C C . PHE A 1 88 ? -1.902 -8.840 2.110 1.00 97.69 88 PHE A C 1
ATOM 715 O O . PHE A 1 88 ? -2.525 -9.238 3.095 1.00 97.69 88 PHE A O 1
ATOM 722 N N . ASP A 1 89 ? -0.644 -9.223 1.889 1.00 96.88 89 ASP A N 1
ATOM 723 C CA . ASP A 1 89 ? 0.089 -10.127 2.788 1.00 96.88 89 ASP A CA 1
ATOM 724 C C . ASP A 1 89 ? 0.323 -9.489 4.165 1.00 96.88 89 ASP A C 1
ATOM 726 O O . ASP A 1 89 ? 0.189 -10.150 5.203 1.00 96.88 89 ASP A O 1
ATOM 730 N N . SER A 1 90 ? 0.569 -8.175 4.189 1.00 96.00 90 SER A N 1
ATOM 731 C CA . SER A 1 90 ? 0.767 -7.400 5.420 1.00 96.00 90 SER A CA 1
ATOM 732 C C . SER A 1 90 ? -0.482 -7.337 6.310 1.00 96.00 90 SER A C 1
ATOM 734 O O . SER A 1 90 ? -0.363 -7.113 7.518 1.00 96.00 90 SER A O 1
ATOM 736 N N . LEU A 1 91 ? -1.681 -7.575 5.759 1.00 94.12 91 LEU A N 1
ATOM 737 C CA . LEU A 1 91 ? -2.928 -7.636 6.538 1.00 94.12 91 LEU A CA 1
ATOM 738 C C . LEU A 1 91 ? -2.989 -8.857 7.453 1.00 94.12 91 LEU A C 1
ATOM 740 O O . LEU A 1 91 ? -3.586 -8.793 8.528 1.00 94.12 91 LEU A O 1
ATOM 744 N N . ASN A 1 92 ? -2.359 -9.956 7.039 1.00 84.50 92 ASN A N 1
ATOM 745 C CA . ASN A 1 92 ? -2.393 -11.230 7.752 1.00 84.50 92 ASN A CA 1
ATOM 746 C C . ASN A 1 92 ? -1.291 -11.345 8.816 1.00 84.50 92 ASN A C 1
ATOM 748 O O . ASN A 1 92 ? -1.137 -12.397 9.432 1.00 84.50 92 ASN A O 1
ATOM 752 N N . GLY A 1 93 ? -0.508 -10.281 9.033 1.00 68.00 93 GLY A N 1
ATOM 753 C CA . GLY A 1 93 ? 0.586 -10.280 10.003 1.00 68.00 93 GLY A CA 1
ATOM 754 C C . GLY A 1 93 ? 1.771 -11.162 9.607 1.00 68.00 93 GLY A C 1
ATOM 755 O O . GLY A 1 93 ? 2.610 -11.448 10.458 1.00 68.00 93 GLY A O 1
ATOM 756 N N . LYS A 1 94 ? 1.873 -11.581 8.337 1.00 51.69 94 LYS A N 1
ATOM 757 C CA . LYS A 1 94 ? 3.111 -12.152 7.805 1.00 51.69 94 LYS A CA 1
ATOM 758 C C . LYS A 1 94 ? 4.105 -11.012 7.616 1.00 51.69 94 LYS A C 1
ATOM 760 O O . LYS A 1 94 ? 4.131 -10.357 6.581 1.00 51.69 94 LYS A O 1
ATOM 765 N N . THR A 1 95 ? 4.917 -10.762 8.635 1.00 46.12 95 THR A N 1
ATOM 766 C CA . THR A 1 95 ? 6.217 -10.142 8.407 1.00 46.12 95 THR A CA 1
ATOM 767 C C . THR A 1 95 ? 6.989 -11.094 7.504 1.00 46.12 95 THR A C 1
ATOM 769 O O . THR A 1 95 ? 7.213 -12.251 7.859 1.00 46.12 95 THR A O 1
ATOM 772 N N . ILE A 1 96 ? 7.326 -10.652 6.293 1.00 51.53 96 ILE A N 1
ATOM 773 C CA . ILE A 1 96 ? 8.413 -11.288 5.557 1.00 51.53 96 ILE A CA 1
ATOM 774 C C . ILE A 1 96 ? 9.636 -10.999 6.416 1.00 51.53 96 ILE A C 1
ATOM 776 O O . ILE A 1 96 ? 10.088 -9.857 6.472 1.00 51.53 96 ILE A O 1
ATOM 780 N N . ASP A 1 97 ? 10.084 -11.998 7.173 1.00 46.34 97 ASP A N 1
ATOM 781 C CA . ASP A 1 97 ? 11.335 -11.918 7.907 1.00 46.34 97 ASP A CA 1
ATOM 782 C C . ASP A 1 97 ? 12.424 -11.615 6.876 1.00 46.34 97 ASP A C 1
ATOM 784 O O . ASP A 1 97 ? 12.771 -12.452 6.038 1.00 46.34 97 ASP A O 1
ATOM 788 N N . ILE A 1 98 ? 12.908 -10.375 6.887 1.00 43.31 98 ILE A N 1
ATOM 789 C CA . ILE A 1 98 ? 14.096 -9.988 6.145 1.00 43.31 98 ILE A CA 1
ATOM 790 C C . ILE A 1 98 ? 15.231 -10.680 6.890 1.00 43.31 98 ILE A C 1
ATOM 792 O O . ILE A 1 98 ? 15.645 -10.238 7.958 1.00 43.31 98 ILE A O 1
ATOM 796 N N . VAL A 1 99 ? 15.634 -11.840 6.379 1.00 39.75 99 VAL A N 1
ATOM 797 C CA . VAL A 1 99 ? 16.867 -12.504 6.793 1.00 39.75 99 VAL A CA 1
ATOM 798 C C . VAL A 1 99 ? 18.040 -11.558 6.521 1.00 39.75 99 VAL A C 1
ATOM 800 O O . VAL A 1 99 ? 18.112 -10.982 5.434 1.00 39.75 99 VAL A O 1
ATOM 803 N N . ASP A 1 100 ? 18.869 -11.388 7.556 1.00 34.06 100 ASP A N 1
ATOM 804 C CA . ASP A 1 100 ? 20.069 -10.536 7.643 1.00 34.06 100 ASP A CA 1
ATOM 805 C C . ASP A 1 100 ? 20.965 -10.528 6.389 1.00 34.06 100 ASP A C 1
ATOM 807 O O . ASP A 1 100 ? 21.211 -11.613 5.805 1.00 34.06 100 ASP A O 1
#

pLDDT: mean 92.35, std 13.82, range [34.06, 98.69]

InterPro domains:
  IPR060524 McrB, alpha-helical lid domain [PF28529] (14-72)

Organism: NCBI:txid1002367

Radius of gyration: 13.47 Å; chains: 1; bounding box: 38×23×36 Å